Protein AF-A0A6I1W507-F1 (afdb_monomer_lite)

Secondary structure (DSSP, 8-state):
-TTTTHHHHHHHHHHHHHHHHTTTEEETTTEETTTT-----HHHHHHHHHHHHHHHHHHHHHHHHHHHHHHHH---TTTT-------

Structure (mmCIF, N/CA/C/O backbone):
data_AF-A0A6I1W507-F1
#
_entry.id   AF-A0A6I1W507-F1
#
loop_
_atom_site.group_PDB
_atom_site.id
_atom_site.type_symbol
_atom_site.label_atom_id
_atom_site.label_alt_id
_atom_site.label_comp_id
_atom_site.label_asym_id
_atom_site.label_entity_id
_atom_site.label_seq_id
_atom_site.pdbx_PDB_ins_code
_atom_site.Cartn_x
_atom_site.Cartn_y
_atom_site.Cartn_z
_atom_site.occupancy
_atom_site.B_iso_or_equiv
_atom_site.auth_seq_id
_atom_site.auth_comp_id
_atom_site.auth_asym_id
_atom_site.auth_atom_id
_atom_site.pdbx_PDB_model_num
ATOM 1 N N . LEU A 1 1 ? -11.689 -9.989 21.938 1.00 63.03 1 LEU A N 1
ATOM 2 C CA . LEU A 1 1 ? -11.023 -8.671 21.773 1.00 63.03 1 LEU A CA 1
ATOM 3 C C . LEU A 1 1 ? -9.679 -8.743 21.031 1.00 63.03 1 LEU A C 1
ATOM 5 O O . LEU A 1 1 ? -9.437 -7.876 20.209 1.00 63.03 1 LEU A O 1
ATOM 9 N N . TRP A 1 2 ? -8.844 -9.774 21.226 1.00 72.50 2 TRP A N 1
ATOM 10 C CA . TRP A 1 2 ? -7.501 -9.858 20.611 1.00 72.50 2 TRP A CA 1
ATOM 11 C C . TRP A 1 2 ? -7.480 -10.242 19.121 1.00 72.50 2 TRP A C 1
ATOM 13 O O . TRP A 1 2 ? -6.509 -9.970 18.429 1.00 72.50 2 TRP A O 1
ATOM 23 N N . MET A 1 3 ? -8.563 -10.827 18.601 1.00 87.19 3 MET A N 1
ATOM 24 C CA . MET A 1 3 ? -8.668 -11.213 17.187 1.00 87.19 3 MET A CA 1
ATOM 25 C C . MET A 1 3 ? -9.142 -10.083 16.262 1.00 87.19 3 MET A C 1
ATOM 27 O O . MET A 1 3 ? -9.175 -10.288 15.054 1.00 87.19 3 MET A O 1
ATOM 31 N N . GLY A 1 4 ? -9.474 -8.897 16.786 1.00 83.12 4 GLY A N 1
ATOM 32 C CA . GLY A 1 4 ? -9.935 -7.756 15.980 1.00 83.12 4 GLY A CA 1
ATOM 33 C C . GLY A 1 4 ? -9.086 -7.468 14.726 1.00 83.12 4 GLY A C 1
ATOM 34 O O . GLY A 1 4 ? -9.652 -7.380 13.641 1.00 83.12 4 GLY A O 1
ATOM 35 N N . PRO A 1 5 ? -7.743 -7.398 14.818 1.00 89.12 5 PRO A N 1
ATOM 36 C CA . PRO A 1 5 ? -6.899 -7.139 13.649 1.00 89.12 5 PRO A CA 1
ATOM 37 C C . PRO A 1 5 ? -6.620 -8.374 12.772 1.00 89.12 5 PRO A C 1
ATOM 39 O O . PRO A 1 5 ? -6.110 -8.225 11.665 1.00 89.12 5 PRO A O 1
ATOM 42 N N . SER A 1 6 ? -6.939 -9.592 13.226 1.00 92.69 6 SER A N 1
ATOM 43 C CA . SER A 1 6 ? -6.532 -10.832 12.540 1.00 92.69 6 SER A CA 1
ATOM 44 C C . SER A 1 6 ? -7.128 -10.980 11.135 1.00 92.69 6 SER A C 1
ATOM 46 O O . SER A 1 6 ? -6.434 -11.429 10.226 1.00 92.69 6 SER A O 1
ATOM 48 N N . GLY A 1 7 ? -8.371 -10.529 10.926 1.00 92.75 7 GLY A N 1
ATOM 49 C CA . GLY A 1 7 ? -9.013 -10.549 9.609 1.00 92.75 7 GLY A CA 1
ATOM 50 C C . GLY A 1 7 ? -8.306 -9.648 8.593 1.00 92.75 7 GLY A C 1
ATOM 51 O O . GLY A 1 7 ? -8.070 -10.065 7.463 1.00 92.75 7 GLY A O 1
ATOM 52 N N . LEU A 1 8 ? -7.890 -8.445 9.009 1.00 92.50 8 LEU A N 1
ATOM 53 C CA . LEU A 1 8 ? -7.132 -7.527 8.152 1.00 92.50 8 LEU A CA 1
ATOM 54 C C . LEU A 1 8 ? -5.781 -8.134 7.755 1.00 92.50 8 LEU A C 1
ATOM 56 O O . LEU A 1 8 ? -5.396 -8.082 6.589 1.00 92.50 8 LEU A O 1
ATOM 60 N N . ILE A 1 9 ? -5.085 -8.745 8.717 1.00 95.31 9 ILE A N 1
ATOM 61 C CA . ILE A 1 9 ? -3.796 -9.405 8.476 1.00 95.31 9 ILE A CA 1
ATOM 62 C C . ILE A 1 9 ? -3.963 -10.564 7.487 1.00 95.31 9 ILE A C 1
ATOM 64 O O . ILE A 1 9 ? -3.175 -10.676 6.553 1.00 95.31 9 ILE A O 1
ATOM 68 N N . ALA A 1 10 ? -4.999 -11.392 7.648 1.00 95.88 10 ALA A N 1
ATOM 69 C CA . ALA A 1 10 ? -5.266 -12.510 6.746 1.00 95.88 10 ALA A CA 1
ATOM 70 C C . ALA A 1 10 ? -5.538 -12.042 5.305 1.00 95.88 10 ALA A C 1
ATOM 72 O O . ALA A 1 10 ? -5.015 -12.633 4.361 1.00 95.88 10 ALA A O 1
ATOM 73 N N . ILE A 1 11 ? -6.292 -10.950 5.133 1.00 96.38 11 ILE A N 1
ATOM 74 C CA . ILE A 1 11 ? -6.553 -10.358 3.813 1.00 96.38 11 ILE A CA 1
ATOM 75 C C . ILE A 1 11 ? -5.246 -9.878 3.169 1.00 96.38 11 ILE A C 1
ATOM 77 O O . ILE A 1 11 ? -4.970 -10.220 2.019 1.00 96.38 11 ILE A O 1
ATOM 81 N N . LEU A 1 12 ? -4.422 -9.123 3.903 1.00 96.12 12 LEU A N 1
ATOM 82 C CA . LEU A 1 12 ? -3.143 -8.619 3.389 1.00 96.12 12 LEU A CA 1
ATOM 83 C C . LEU A 1 12 ? -2.172 -9.755 3.044 1.00 96.12 12 LEU A C 1
ATOM 85 O O . LEU A 1 12 ? -1.517 -9.707 2.005 1.00 96.12 12 LEU A O 1
ATOM 89 N N . ALA A 1 13 ? -2.107 -10.791 3.881 1.00 96.50 13 ALA A N 1
ATOM 90 C CA . ALA A 1 13 ? -1.275 -11.965 3.635 1.00 96.50 13 ALA A CA 1
ATOM 91 C C . ALA A 1 13 ? -1.726 -12.742 2.387 1.00 96.50 13 ALA A C 1
ATOM 93 O O . ALA A 1 13 ? -0.886 -13.191 1.603 1.00 96.50 13 ALA A O 1
ATOM 94 N N . GLY A 1 14 ? -3.040 -12.863 2.171 1.00 96.94 14 GLY A N 1
ATOM 95 C CA . GLY A 1 14 ? -3.604 -13.458 0.959 1.00 96.94 14 GLY A CA 1
ATOM 96 C C . GLY A 1 14 ? -3.174 -12.701 -0.297 1.00 96.94 14 GLY A C 1
ATOM 97 O O . GLY A 1 14 ? -2.598 -13.303 -1.202 1.00 96.94 14 GLY A O 1
ATOM 98 N N . TRP A 1 15 ? -3.354 -11.376 -0.303 1.00 96.94 15 TRP A N 1
ATOM 99 C CA . TRP A 1 15 ? -2.904 -10.509 -1.398 1.00 96.94 15 TRP A CA 1
ATOM 100 C C . TRP A 1 15 ? -1.400 -10.614 -1.648 1.00 96.94 15 TRP A C 1
ATOM 102 O O . TRP A 1 15 ? -0.972 -10.764 -2.792 1.00 96.94 15 TRP A O 1
ATOM 112 N N . PHE A 1 16 ? -0.592 -10.589 -0.587 1.00 96.44 16 PHE A N 1
ATOM 113 C CA . PHE A 1 16 ? 0.858 -10.727 -0.699 1.00 96.44 16 PHE A CA 1
ATOM 114 C C . PHE A 1 16 ? 1.251 -12.057 -1.349 1.00 96.44 16 PHE A C 1
ATOM 116 O O . PHE A 1 16 ? 2.068 -12.080 -2.266 1.00 96.44 16 PHE A O 1
ATOM 123 N N . THR A 1 17 ? 0.628 -13.157 -0.923 1.00 96.31 17 THR A N 1
ATOM 124 C CA . THR A 1 17 ? 0.891 -14.494 -1.472 1.00 96.31 17 THR A CA 1
ATOM 125 C C . THR A 1 17 ? 0.573 -14.553 -2.964 1.00 96.31 17 THR A C 1
ATOM 127 O O . THR A 1 17 ? 1.378 -15.066 -3.740 1.00 96.31 17 THR A O 1
ATOM 130 N N . THR A 1 18 ? -0.563 -13.995 -3.392 1.00 94.62 18 THR A N 1
ATOM 131 C CA . THR A 1 18 ? -0.947 -13.989 -4.811 1.00 94.62 18 THR A CA 1
ATOM 132 C C . THR A 1 18 ? -0.067 -13.072 -5.660 1.00 94.62 18 THR A C 1
ATOM 134 O O . THR A 1 18 ? 0.279 -13.424 -6.786 1.00 94.62 18 THR A O 1
ATOM 137 N N . GLU A 1 19 ? 0.327 -11.913 -5.128 1.00 95.00 19 GLU A N 1
ATOM 138 C CA . GLU A 1 19 ? 1.105 -10.908 -5.861 1.00 95.00 19 GLU A CA 1
ATOM 139 C C . GLU A 1 19 ? 2.581 -11.276 -5.993 1.00 95.00 19 GLU A C 1
ATOM 141 O O . GLU A 1 19 ? 3.175 -11.168 -7.068 1.00 95.00 19 GLU A O 1
ATOM 146 N N . VAL A 1 20 ? 3.180 -11.755 -4.905 1.00 94.62 20 VAL A N 1
ATOM 147 C CA . VAL A 1 20 ? 4.570 -12.214 -4.919 1.00 94.62 20 VAL A CA 1
ATOM 148 C C . VAL A 1 20 ? 4.677 -13.566 -5.615 1.00 94.62 20 VAL A C 1
ATOM 150 O O . VAL A 1 20 ? 5.636 -13.794 -6.346 1.00 94.62 20 VAL A O 1
ATOM 153 N N . GLY A 1 21 ? 3.667 -14.428 -5.475 1.00 93.31 21 GLY A N 1
ATOM 154 C CA . GLY A 1 21 ? 3.630 -15.739 -6.122 1.00 93.31 21 GLY A CA 1
ATOM 155 C C . GLY A 1 21 ? 3.678 -15.687 -7.652 1.00 93.31 21 GLY A C 1
ATOM 156 O O . GLY A 1 21 ? 4.121 -16.655 -8.264 1.00 93.31 21 GLY A O 1
ATOM 157 N N . ARG A 1 22 ? 3.276 -14.567 -8.277 1.00 94.44 22 ARG A N 1
ATOM 158 C CA . ARG A 1 22 ? 3.390 -14.380 -9.735 1.00 94.44 2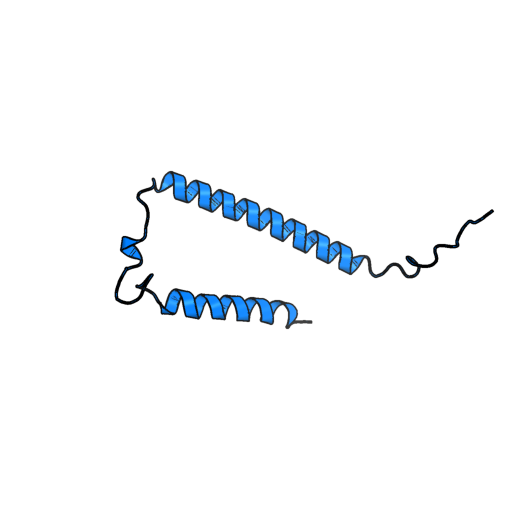2 ARG A CA 1
ATOM 159 C C . ARG A 1 22 ? 4.710 -13.787 -10.216 1.00 94.44 22 ARG A C 1
ATOM 161 O O . ARG A 1 22 ? 4.955 -13.779 -11.421 1.00 94.44 22 ARG A O 1
ATOM 168 N N . GLN A 1 23 ? 5.577 -13.311 -9.321 1.00 94.38 23 GLN A N 1
ATOM 169 C CA . GLN A 1 23 ? 6.911 -12.849 -9.714 1.00 94.38 23 GLN A CA 1
ATOM 170 C C . GLN A 1 23 ? 7.697 -14.018 -10.346 1.00 94.38 23 GLN A C 1
ATOM 172 O O . GLN A 1 23 ? 7.633 -15.133 -9.829 1.00 94.38 23 GLN A O 1
ATOM 177 N N . PRO A 1 24 ? 8.426 -13.819 -11.466 1.00 93.69 24 PRO A N 1
ATOM 178 C CA . PRO A 1 24 ? 8.857 -12.546 -12.060 1.00 93.69 24 PRO A CA 1
ATOM 179 C C . PRO A 1 24 ? 7.942 -12.007 -13.183 1.00 93.69 24 PRO A C 1
ATOM 181 O O . PRO A 1 24 ? 8.397 -11.245 -14.038 1.00 93.69 24 PRO A O 1
ATOM 184 N N . TRP A 1 25 ? 6.675 -12.417 -13.241 1.00 94.25 25 TRP A N 1
ATOM 185 C CA . TRP A 1 25 ? 5.761 -12.088 -14.337 1.00 94.25 25 TRP A CA 1
ATOM 186 C C . TRP A 1 25 ? 4.704 -11.061 -13.927 1.00 94.25 25 TRP A C 1
ATOM 188 O O . TRP A 1 25 ? 4.060 -11.185 -12.887 1.00 94.25 25 TRP A O 1
ATOM 198 N N . VAL A 1 26 ? 4.475 -10.066 -14.789 1.00 92.31 26 VAL A N 1
ATOM 199 C CA . VAL A 1 26 ? 3.266 -9.225 -14.724 1.0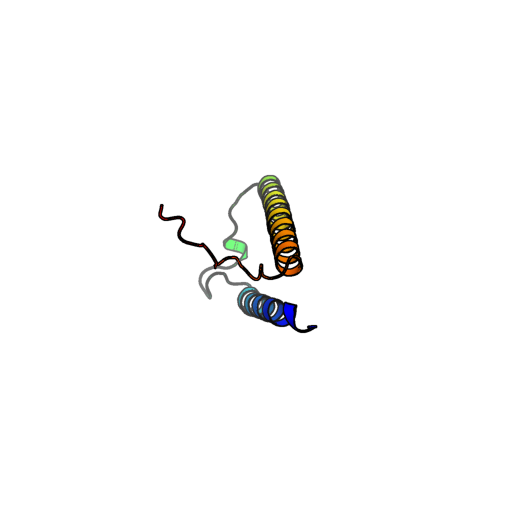0 92.31 26 VAL A CA 1
ATOM 200 C C . VAL A 1 26 ? 2.123 -9.963 -15.408 1.00 92.31 26 VAL A C 1
ATOM 202 O O . VAL A 1 26 ? 1.038 -10.106 -14.843 1.00 92.31 26 VAL A O 1
ATOM 205 N N . VAL A 1 27 ? 2.414 -10.485 -16.604 1.00 91.88 27 VAL A N 1
ATOM 206 C CA . VAL A 1 27 ? 1.544 -11.365 -17.383 1.00 91.88 27 VAL A CA 1
ATOM 207 C C . VAL A 1 27 ? 2.355 -12.595 -17.773 1.00 91.88 27 VAL A C 1
ATOM 209 O O . VAL A 1 27 ? 3.384 -12.481 -18.444 1.00 91.88 27 VAL A O 1
ATOM 212 N N . TYR A 1 28 ? 1.910 -13.768 -17.326 1.00 89.50 28 TYR A N 1
ATOM 213 C CA . TYR A 1 28 ? 2.630 -15.026 -17.521 1.00 89.50 28 TYR A CA 1
ATOM 214 C C . TYR A 1 28 ? 2.956 -15.286 -18.992 1.00 89.50 28 TYR A C 1
ATOM 216 O O . TYR A 1 28 ? 2.084 -15.212 -19.853 1.00 89.50 28 TYR A O 1
ATOM 224 N N . GLY A 1 29 ? 4.229 -15.582 -19.266 1.00 88.19 29 GLY A N 1
ATOM 225 C CA . GLY A 1 29 ? 4.720 -15.891 -20.610 1.00 88.19 29 GLY A CA 1
ATOM 226 C C . GLY A 1 29 ? 4.743 -14.709 -21.584 1.00 88.19 29 GLY A C 1
ATOM 227 O O . GLY A 1 29 ? 5.200 -14.890 -22.708 1.00 88.19 29 GLY A O 1
ATOM 228 N N . LEU A 1 30 ? 4.289 -13.518 -21.173 1.00 92.25 30 LEU A N 1
ATOM 229 C CA . LEU A 1 30 ? 4.174 -12.344 -22.042 1.00 92.25 30 LEU A CA 1
ATOM 230 C C . LEU A 1 30 ? 5.032 -11.164 -21.576 1.00 92.25 30 LEU A C 1
ATOM 232 O O . LEU A 1 30 ? 5.729 -10.572 -22.393 1.00 92.25 30 LEU A O 1
ATOM 236 N N . MET A 1 31 ? 5.002 -10.810 -20.287 1.00 93.06 31 MET A N 1
ATOM 237 C CA . MET A 1 31 ? 5.694 -9.619 -19.775 1.00 93.06 31 MET A CA 1
ATOM 238 C C . MET A 1 31 ? 6.291 -9.863 -18.391 1.00 93.06 31 MET A C 1
ATOM 240 O O . MET A 1 31 ? 5.580 -10.245 -17.452 1.00 93.06 31 MET A O 1
ATOM 244 N N . ARG A 1 32 ? 7.597 -9.608 -18.256 1.00 92.81 32 ARG A N 1
ATOM 245 C CA . ARG A 1 32 ? 8.306 -9.679 -16.975 1.00 92.81 32 ARG A CA 1
ATOM 246 C C . ARG A 1 32 ? 8.150 -8.387 -16.185 1.00 92.81 32 ARG A C 1
ATOM 248 O O . ARG A 1 32 ? 7.957 -7.314 -16.749 1.00 92.81 32 ARG A O 1
ATOM 255 N N . THR A 1 33 ? 8.280 -8.491 -14.869 1.00 90.69 33 THR A N 1
ATOM 256 C CA . THR A 1 33 ? 8.162 -7.354 -13.944 1.00 90.69 33 THR A CA 1
ATOM 257 C C . THR A 1 33 ? 9.266 -6.322 -14.130 1.00 90.69 33 THR A C 1
ATOM 259 O O . THR A 1 33 ? 8.998 -5.133 -13.996 1.00 90.69 33 THR A O 1
ATOM 262 N N . ALA A 1 34 ? 10.464 -6.751 -14.535 1.00 88.44 34 ALA A N 1
ATOM 263 C CA . ALA A 1 34 ? 11.569 -5.854 -14.875 1.00 88.44 34 ALA A CA 1
ATOM 264 C C . ALA A 1 34 ? 11.292 -4.992 -16.122 1.00 88.44 34 ALA A C 1
ATOM 266 O O . ALA A 1 34 ? 11.716 -3.844 -16.174 1.00 88.44 34 ALA A O 1
ATOM 267 N N . ASP A 1 35 ? 10.549 -5.522 -17.096 1.00 87.81 35 ASP A N 1
ATOM 268 C CA . ASP A 1 35 ? 10.278 -4.830 -18.364 1.00 87.81 35 ASP A CA 1
ATOM 269 C C . ASP A 1 35 ? 9.071 -3.882 -18.266 1.00 87.81 35 ASP A C 1
ATOM 271 O O . ASP A 1 35 ? 8.827 -3.071 -19.156 1.00 87.81 35 ASP A O 1
ATOM 275 N N . ALA A 1 36 ? 8.299 -3.978 -17.180 1.00 86.75 36 ALA A N 1
ATOM 276 C CA . ALA A 1 36 ? 7.081 -3.203 -16.973 1.00 86.75 36 ALA A CA 1
ATOM 277 C C . ALA A 1 36 ? 7.318 -1.835 -16.306 1.00 86.75 36 ALA A C 1
ATOM 279 O O . ALA A 1 36 ? 6.375 -1.054 -16.164 1.00 86.75 36 ALA A O 1
ATOM 280 N N . SER A 1 37 ? 8.543 -1.525 -15.865 1.00 84.94 37 SER A N 1
ATOM 281 C CA . SER A 1 37 ? 8.841 -0.245 -15.215 1.00 84.94 37 SER A CA 1
ATOM 282 C C . SER A 1 37 ? 8.994 0.894 -16.228 1.00 84.94 37 SER A C 1
ATOM 284 O O . SER A 1 37 ? 9.820 0.816 -17.136 1.00 84.94 37 SER A O 1
ATOM 286 N N . SER A 1 38 ? 8.256 1.989 -16.033 1.00 83.94 38 SER A N 1
ATOM 287 C CA . SER A 1 38 ? 8.412 3.215 -16.825 1.00 83.94 38 SER A CA 1
ATOM 288 C C . SER A 1 38 ? 9.728 3.935 -16.519 1.00 83.94 38 SER A C 1
ATOM 290 O O . SER A 1 38 ? 10.167 3.992 -15.371 1.00 83.94 38 SER A O 1
ATOM 292 N N . ASN A 1 39 ? 10.319 4.565 -17.537 1.00 76.56 39 ASN A N 1
ATOM 293 C CA . ASN A 1 39 ? 11.574 5.310 -17.417 1.00 76.56 39 ASN A CA 1
ATOM 294 C C . ASN A 1 39 ? 11.367 6.700 -16.778 1.00 76.56 39 ASN A C 1
ATOM 296 O O . ASN A 1 39 ? 11.440 7.733 -17.446 1.00 76.56 39 ASN A O 1
ATOM 300 N N . HIS A 1 40 ? 11.057 6.731 -15.483 1.00 82.56 40 HIS A N 1
ATOM 301 C CA . HIS A 1 40 ? 11.002 7.958 -14.689 1.00 82.56 40 HIS A CA 1
ATOM 302 C C . HIS A 1 40 ? 12.256 8.109 -13.827 1.00 82.56 40 HIS A C 1
ATOM 304 O O . HIS A 1 40 ? 12.857 7.129 -13.394 1.00 82.56 40 HIS A O 1
ATOM 310 N N . SER A 1 41 ? 12.635 9.357 -13.536 1.00 88.25 41 SER A N 1
ATOM 311 C CA . SER A 1 41 ? 13.732 9.631 -12.607 1.00 88.25 41 SER A CA 1
ATOM 312 C C . SER A 1 41 ? 13.439 9.009 -11.240 1.00 88.25 41 SER A C 1
ATOM 314 O O . SER A 1 41 ? 12.371 9.236 -10.661 1.00 88.25 41 SER A O 1
ATOM 316 N N . VAL A 1 42 ? 14.418 8.274 -10.702 1.00 87.88 42 VAL A N 1
ATOM 317 C CA . VAL A 1 42 ? 14.367 7.645 -9.371 1.00 87.88 42 VAL A CA 1
ATOM 318 C C . VAL A 1 42 ? 13.979 8.666 -8.298 1.00 87.88 42 VAL A C 1
ATOM 320 O O . VAL A 1 42 ? 13.206 8.357 -7.389 1.00 87.88 42 VAL A O 1
ATOM 323 N N . THR A 1 43 ? 14.438 9.912 -8.441 1.00 89.50 43 THR A N 1
ATOM 324 C CA . THR A 1 43 ? 14.112 11.021 -7.539 1.00 89.50 43 THR A CA 1
ATOM 325 C C . THR A 1 43 ? 12.615 11.333 -7.534 1.00 89.50 43 THR A C 1
ATOM 327 O O . THR A 1 43 ? 12.018 11.448 -6.467 1.00 89.50 43 THR A O 1
ATOM 330 N N . GLN A 1 44 ? 11.978 11.416 -8.707 1.00 90.69 44 GLN A N 1
ATOM 331 C CA . GLN A 1 44 ? 10.543 11.702 -8.804 1.00 90.69 44 GLN A CA 1
ATOM 332 C C . GLN A 1 44 ? 9.705 10.558 -8.216 1.00 90.69 44 GLN A C 1
ATOM 334 O O . GLN A 1 44 ? 8.751 10.805 -7.475 1.00 90.69 44 GLN A O 1
ATOM 339 N N . MET A 1 45 ? 10.075 9.306 -8.500 1.00 92.50 45 MET A N 1
ATOM 340 C CA . MET A 1 45 ? 9.380 8.142 -7.939 1.00 92.50 45 MET A CA 1
ATOM 341 C C . MET A 1 45 ? 9.504 8.091 -6.412 1.00 92.50 45 MET A C 1
ATOM 343 O O . MET A 1 45 ? 8.519 7.862 -5.718 1.00 92.50 45 MET A O 1
ATOM 347 N N . SER A 1 46 ? 10.691 8.382 -5.878 1.00 92.94 46 SER A N 1
ATOM 348 C CA . SER A 1 46 ? 10.937 8.369 -4.432 1.00 92.94 46 SER A CA 1
ATOM 349 C C . SER A 1 46 ? 10.160 9.471 -3.708 1.00 92.94 46 SER A C 1
ATOM 351 O O . SER A 1 46 ? 9.522 9.206 -2.692 1.00 92.94 46 SER A O 1
ATOM 353 N N . ILE A 1 47 ? 10.155 10.695 -4.250 1.00 95.88 47 ILE A N 1
ATOM 354 C CA . ILE A 1 47 ? 9.405 11.822 -3.669 1.00 95.88 47 ILE A CA 1
ATOM 355 C C . ILE A 1 47 ? 7.903 11.521 -3.652 1.00 95.88 47 ILE A C 1
ATOM 357 O O . ILE A 1 47 ? 7.247 11.709 -2.628 1.00 95.88 47 ILE A O 1
ATOM 361 N N . THR A 1 48 ? 7.354 11.033 -4.767 1.00 95.06 48 THR A N 1
ATOM 362 C CA . THR A 1 48 ? 5.920 10.713 -4.858 1.00 95.06 48 THR A CA 1
ATOM 363 C C . THR A 1 48 ? 5.530 9.550 -3.947 1.00 95.06 48 THR A C 1
ATOM 365 O O . THR A 1 48 ? 4.495 9.625 -3.287 1.00 95.06 48 THR A O 1
ATOM 368 N N . LEU A 1 49 ? 6.376 8.523 -3.821 1.00 95.12 49 LEU A N 1
ATOM 369 C CA . LEU A 1 49 ? 6.170 7.430 -2.870 1.00 95.12 49 LEU A CA 1
ATOM 370 C C . LEU A 1 49 ? 6.125 7.940 -1.423 1.00 95.12 49 LEU A C 1
ATOM 372 O O . LEU A 1 49 ? 5.196 7.605 -0.690 1.00 95.12 49 LEU A O 1
ATOM 376 N N . ILE A 1 50 ? 7.082 8.782 -1.019 1.00 97.25 50 ILE A N 1
ATOM 377 C CA . ILE A 1 50 ? 7.110 9.375 0.328 1.00 97.25 50 ILE A CA 1
ATOM 378 C C . ILE A 1 50 ? 5.850 10.210 0.574 1.00 97.25 50 ILE A C 1
ATOM 380 O O . ILE A 1 50 ? 5.222 10.079 1.624 1.00 97.25 50 ILE A O 1
ATOM 384 N N . MET A 1 51 ? 5.445 11.028 -0.399 1.00 97.62 51 MET A N 1
ATOM 385 C CA . MET A 1 51 ? 4.209 11.810 -0.320 1.00 97.62 51 MET A CA 1
ATOM 386 C C . MET A 1 51 ? 2.985 10.913 -0.105 1.00 97.62 51 MET A C 1
ATOM 388 O O . MET A 1 51 ? 2.191 11.179 0.797 1.00 97.62 51 MET A O 1
ATOM 392 N N . PHE A 1 52 ? 2.848 9.824 -0.869 1.00 97.50 52 PHE A N 1
ATOM 393 C CA . PHE A 1 52 ? 1.747 8.875 -0.685 1.00 97.50 52 PHE A CA 1
ATOM 394 C C . PHE A 1 52 ? 1.764 8.221 0.695 1.00 97.50 52 PHE A C 1
ATOM 396 O O . PHE A 1 52 ? 0.718 8.148 1.340 1.00 97.50 52 PHE A O 1
ATOM 403 N N . VAL A 1 53 ? 2.938 7.803 1.175 1.00 97.12 53 VAL A N 1
ATOM 404 C CA . VAL A 1 53 ? 3.098 7.245 2.524 1.00 97.12 53 VAL A CA 1
ATOM 405 C C . VAL A 1 53 ? 2.609 8.249 3.569 1.00 97.12 53 VAL A C 1
ATOM 407 O O . VAL A 1 53 ? 1.743 7.911 4.374 1.00 97.12 53 VAL A O 1
ATOM 410 N N . LEU A 1 54 ? 3.087 9.495 3.534 1.00 97.88 54 LEU A N 1
ATOM 411 C CA . LEU A 1 54 ? 2.699 10.527 4.502 1.00 97.88 54 LEU A CA 1
ATOM 412 C C . LEU A 1 54 ? 1.193 10.809 4.485 1.00 97.88 54 LEU A C 1
ATOM 414 O O . LEU A 1 54 ? 0.568 10.899 5.547 1.00 97.88 54 LEU A O 1
ATOM 418 N N . VAL A 1 55 ? 0.603 10.918 3.294 1.00 97.88 55 VAL A N 1
ATOM 419 C CA . VAL A 1 55 ? -0.835 11.166 3.136 1.00 97.88 55 VAL A CA 1
ATOM 420 C C . VAL A 1 55 ? -1.649 10.001 3.694 1.00 97.88 55 VAL A C 1
ATOM 422 O O . VAL A 1 55 ? -2.575 10.231 4.471 1.00 97.88 55 VAL A O 1
ATOM 425 N N . TYR A 1 56 ? -1.299 8.756 3.364 1.00 96.06 56 TYR A N 1
ATOM 426 C CA . TYR A 1 56 ? -2.024 7.585 3.861 1.00 96.06 56 TYR A CA 1
ATOM 427 C C . TYR A 1 56 ? -1.875 7.424 5.373 1.00 96.06 56 TYR A C 1
ATOM 429 O O . TYR A 1 56 ? -2.882 7.245 6.055 1.00 96.06 56 TYR A O 1
ATOM 437 N N . PHE A 1 57 ? -0.671 7.570 5.931 1.00 96.19 57 PHE A N 1
ATOM 438 C CA . PHE A 1 57 ? -0.481 7.527 7.385 1.00 96.19 57 PHE A CA 1
ATOM 439 C C . PHE A 1 57 ? -1.298 8.603 8.106 1.00 96.19 57 PHE A C 1
ATOM 441 O O . PHE A 1 57 ? -1.927 8.313 9.124 1.00 96.19 57 PHE A O 1
ATOM 448 N N . SER A 1 58 ? -1.344 9.819 7.561 1.00 96.88 58 SER A N 1
ATOM 449 C CA . SER A 1 58 ? -2.144 10.910 8.127 1.00 96.88 58 SER A CA 1
ATOM 450 C C . SER A 1 58 ? -3.641 10.600 8.064 1.00 96.88 58 SER A C 1
ATOM 452 O O . SER A 1 58 ? -4.337 10.705 9.074 1.00 96.88 58 SER A O 1
ATOM 454 N N . LEU A 1 59 ? -4.135 10.160 6.903 1.00 97.19 59 LEU A N 1
ATOM 455 C CA . LEU A 1 59 ? -5.545 9.834 6.685 1.00 97.19 59 LEU A CA 1
ATOM 456 C C . LEU A 1 59 ? -6.007 8.684 7.591 1.00 97.19 59 LEU A C 1
ATOM 458 O O . LEU A 1 59 ? -6.992 8.827 8.315 1.00 97.19 59 LEU A O 1
ATOM 462 N N . PHE A 1 60 ? -5.291 7.557 7.582 1.00 93.50 60 PHE A N 1
ATOM 463 C CA . PHE A 1 60 ? -5.630 6.400 8.412 1.00 93.50 60 PHE A CA 1
ATOM 464 C C . PHE A 1 60 ? -5.444 6.701 9.901 1.00 93.50 60 PHE A C 1
ATOM 466 O O . PHE A 1 60 ? -6.274 6.282 10.705 1.00 93.50 60 PHE A O 1
ATOM 473 N N . GLY A 1 61 ? -4.418 7.466 10.282 1.00 94.12 61 GLY A N 1
ATOM 474 C CA . GLY A 1 61 ? -4.198 7.881 11.668 1.00 94.12 61 GLY A CA 1
ATOM 475 C C . GLY A 1 61 ? -5.348 8.730 12.213 1.00 94.12 61 GLY A C 1
ATOM 476 O O . GLY A 1 61 ? -5.907 8.413 13.266 1.00 94.12 61 GLY A O 1
ATOM 477 N N . VAL A 1 62 ? -5.759 9.765 11.470 1.00 95.88 62 VAL A N 1
ATOM 478 C CA . VAL A 1 62 ? -6.908 10.608 11.840 1.00 95.88 62 VAL A CA 1
ATOM 479 C C . VAL A 1 62 ? -8.206 9.803 11.809 1.00 95.88 62 VAL A C 1
ATOM 481 O O . VAL A 1 62 ? -8.993 9.897 12.749 1.00 95.88 62 VAL A O 1
ATOM 484 N N . GLY A 1 63 ? -8.420 8.977 10.783 1.00 92.94 63 GLY A N 1
ATOM 485 C CA . GLY A 1 63 ? -9.622 8.154 10.636 1.00 92.94 63 GLY A CA 1
ATOM 486 C C . GLY A 1 63 ? -9.795 7.146 11.772 1.00 92.94 63 GLY A C 1
ATOM 487 O O . GLY A 1 63 ? -10.843 7.116 12.416 1.00 92.94 63 GLY A O 1
ATOM 488 N N . ILE A 1 64 ? -8.754 6.368 12.085 1.00 91.88 64 ILE A N 1
ATOM 489 C CA . ILE A 1 64 ? -8.768 5.419 13.207 1.00 91.88 64 ILE A CA 1
ATOM 490 C C . ILE A 1 64 ? -8.938 6.175 14.528 1.00 91.88 64 ILE A C 1
ATOM 492 O O . ILE A 1 64 ? -9.763 5.781 15.351 1.00 91.88 64 ILE A O 1
ATOM 496 N N . GLY A 1 65 ? -8.224 7.287 14.729 1.00 92.06 65 GLY A N 1
ATOM 497 C CA . GLY A 1 65 ? -8.366 8.115 15.928 1.00 92.06 65 GLY A CA 1
ATOM 498 C C . GLY A 1 65 ? -9.791 8.647 16.115 1.00 92.06 65 GLY A C 1
ATOM 499 O O . GLY A 1 65 ? -10.344 8.576 17.216 1.00 92.06 65 GLY A O 1
ATOM 500 N N . TYR A 1 66 ? -10.416 9.120 15.037 1.00 92.50 66 TYR A N 1
ATOM 501 C CA . TYR A 1 66 ? -11.795 9.596 15.036 1.00 92.50 66 TYR A CA 1
ATOM 502 C C . TYR A 1 66 ? -12.792 8.467 15.318 1.00 92.50 66 TYR A C 1
ATOM 504 O O . TYR A 1 66 ? -13.635 8.616 16.203 1.00 92.50 66 TYR A O 1
ATOM 512 N N . MET A 1 67 ? -12.660 7.318 14.648 1.00 89.00 67 MET A N 1
ATOM 513 C CA . MET A 1 67 ? -13.510 6.150 14.903 1.00 89.00 67 MET A CA 1
ATOM 514 C C . MET A 1 67 ? -13.398 5.684 16.354 1.00 89.00 67 MET A C 1
ATOM 516 O O . MET A 1 67 ? -14.412 5.484 17.017 1.00 89.00 67 MET A O 1
ATOM 520 N N . MET A 1 68 ? -12.181 5.582 16.891 1.00 88.31 68 MET A N 1
ATOM 521 C CA . MET A 1 68 ? -11.966 5.205 18.290 1.00 88.31 68 MET A CA 1
ATOM 522 C C . MET A 1 68 ? -12.579 6.228 19.252 1.00 88.31 68 MET A C 1
ATOM 524 O O . MET A 1 68 ? -13.132 5.847 20.285 1.00 88.31 68 MET A O 1
ATOM 528 N N . ARG A 1 69 ? -12.529 7.525 18.921 1.00 88.12 69 ARG A N 1
ATOM 529 C CA . ARG A 1 69 ? -13.197 8.578 19.699 1.00 88.12 69 ARG A CA 1
ATOM 530 C C . ARG A 1 69 ? -14.720 8.439 19.659 1.00 88.12 69 ARG A C 1
ATOM 532 O O . ARG A 1 69 ? -15.357 8.639 20.691 1.00 88.12 69 ARG A O 1
ATOM 539 N N . LEU A 1 70 ? -15.291 8.095 18.506 1.00 88.25 70 LEU A N 1
ATOM 540 C CA . LEU A 1 70 ? -16.730 7.897 18.336 1.00 88.25 70 LEU A CA 1
ATOM 541 C C . LEU A 1 70 ? -17.218 6.653 19.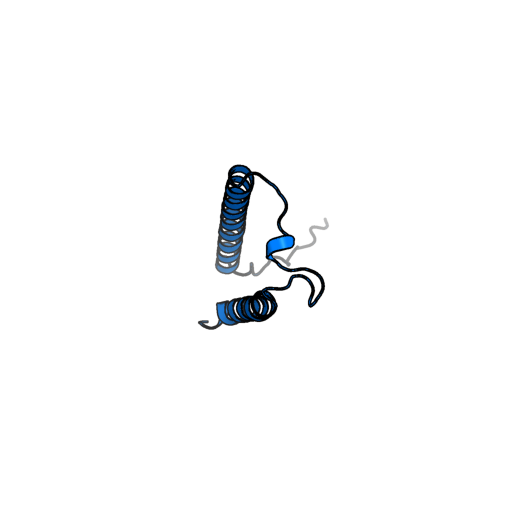088 1.00 88.25 70 LEU A C 1
ATOM 543 O O . LEU A 1 70 ? -18.163 6.743 19.864 1.00 88.25 70 LEU A O 1
ATOM 547 N N . VAL A 1 71 ? -16.509 5.530 18.952 1.00 87.19 71 VAL A N 1
ATOM 548 C CA . VAL A 1 71 ? -16.796 4.290 19.692 1.00 87.19 71 VAL A CA 1
ATOM 549 C C . VAL A 1 71 ? -16.739 4.528 21.206 1.00 87.19 71 VAL A C 1
ATOM 551 O O . VAL A 1 71 ? -17.587 4.026 21.936 1.00 87.19 71 VAL A O 1
ATOM 554 N N . ARG A 1 72 ? -15.787 5.341 21.689 1.00 83.25 72 ARG A N 1
ATOM 555 C CA . ARG A 1 72 ? -15.677 5.702 23.115 1.00 83.25 72 ARG A CA 1
ATOM 556 C C . ARG A 1 72 ? -16.799 6.603 23.626 1.00 83.25 72 ARG A C 1
ATOM 558 O O . ARG A 1 72 ? -17.093 6.537 24.814 1.00 83.25 72 ARG A O 1
ATOM 565 N N . LYS A 1 73 ? -17.391 7.457 22.782 1.00 83.00 73 LYS A N 1
ATOM 566 C CA . LYS A 1 73 ? -18.526 8.304 23.191 1.00 83.00 73 LYS A CA 1
ATOM 567 C C . LYS A 1 73 ? -19.779 7.478 23.509 1.00 83.00 73 LYS A C 1
ATOM 569 O O . LYS A 1 73 ? -20.579 7.925 24.320 1.00 83.00 73 LYS A O 1
ATOM 574 N N . GLY A 1 74 ? -19.905 6.284 22.929 1.00 73.25 74 GLY A N 1
ATOM 575 C CA . GLY A 1 74 ? -21.063 5.411 23.109 1.00 73.25 74 GLY A CA 1
ATOM 576 C C . GLY A 1 74 ? -22.326 5.928 22.3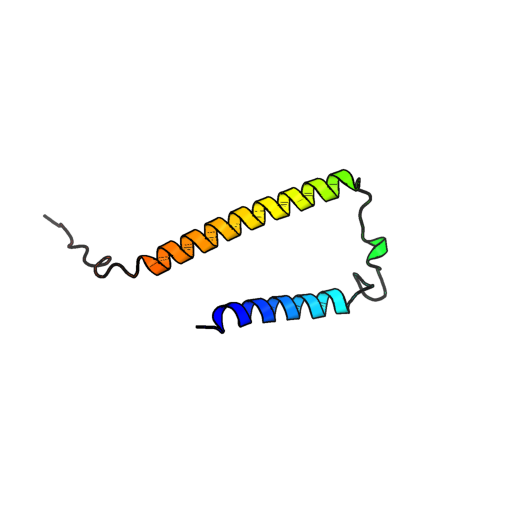96 1.00 73.25 74 GLY A C 1
ATOM 577 O O . GLY A 1 74 ? -22.346 7.064 21.916 1.00 73.25 74 GLY A 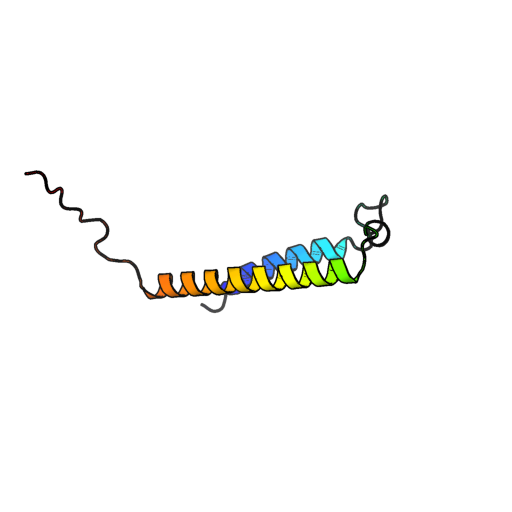O 1
ATOM 578 N N . PRO A 1 75 ? -23.375 5.095 22.272 1.00 73.44 75 PRO A N 1
ATOM 579 C CA . PRO A 1 75 ? -24.646 5.501 21.677 1.00 73.44 75 PRO A CA 1
ATOM 580 C C . PRO A 1 75 ? -25.345 6.549 22.550 1.00 73.44 75 PRO A C 1
ATOM 582 O O . PRO A 1 75 ? -25.404 6.407 23.771 1.00 73.44 75 PRO A O 1
ATOM 585 N N . ILE A 1 76 ? -25.908 7.581 21.926 1.00 70.88 76 ILE A N 1
ATOM 586 C CA . ILE A 1 76 ? -26.747 8.573 22.604 1.00 70.88 76 ILE A CA 1
ATOM 587 C C . ILE A 1 76 ? -28.141 7.953 22.745 1.00 70.88 76 ILE A C 1
ATOM 589 O O . ILE A 1 76 ? -28.779 7.646 21.743 1.00 70.88 76 ILE A O 1
ATOM 593 N N . ALA A 1 77 ? -28.596 7.720 23.977 1.00 65.88 77 ALA A N 1
ATOM 594 C CA . ALA A 1 77 ? -29.794 6.922 24.258 1.00 65.88 77 ALA A CA 1
ATOM 595 C C . ALA A 1 77 ? -31.132 7.551 23.801 1.00 65.88 77 ALA A C 1
ATOM 597 O O . ALA A 1 77 ? -32.151 6.876 23.879 1.00 65.88 77 ALA A O 1
ATOM 598 N N . HIS A 1 78 ? -31.138 8.798 23.307 1.00 59.97 78 HIS A N 1
ATOM 599 C CA . HIS A 1 78 ? -32.359 9.557 22.987 1.00 59.97 78 HIS A CA 1
ATOM 600 C C . HIS A 1 78 ? -32.325 10.310 21.639 1.00 59.97 78 HIS A C 1
ATOM 602 O O . HIS A 1 78 ? -33.116 11.225 21.425 1.00 59.97 78 HIS A O 1
ATOM 608 N N . GLU A 1 79 ? -31.453 9.932 20.695 1.00 59.16 79 GLU A N 1
ATOM 609 C CA . GLU A 1 79 ? -31.410 10.524 19.338 1.00 59.16 79 GLU A CA 1
ATOM 610 C C . GLU A 1 79 ? -32.538 9.955 18.442 1.00 59.16 79 GLU A C 1
ATOM 612 O O . GLU A 1 79 ? -32.307 9.319 17.415 1.00 59.16 79 GLU A O 1
ATOM 617 N N . GLY A 1 80 ? -33.779 10.099 18.904 1.00 59.56 80 GLY A N 1
ATOM 618 C CA . GLY A 1 80 ? -34.989 9.529 18.304 1.00 59.56 80 GLY A CA 1
ATOM 619 C C . GLY A 1 80 ? -36.283 10.035 18.947 1.00 59.56 80 GLY A C 1
ATOM 620 O O . GLY A 1 80 ? -37.328 10.004 18.304 1.00 59.56 80 GLY A O 1
ATOM 621 N N . ASP A 1 81 ? -36.208 10.610 20.153 1.00 58.88 81 ASP A N 1
ATOM 622 C CA . ASP A 1 81 ? -37.335 11.266 20.825 1.00 58.88 81 ASP A CA 1
ATOM 623 C C . ASP A 1 81 ? -37.467 12.723 20.350 1.00 58.88 81 ASP A C 1
ATOM 625 O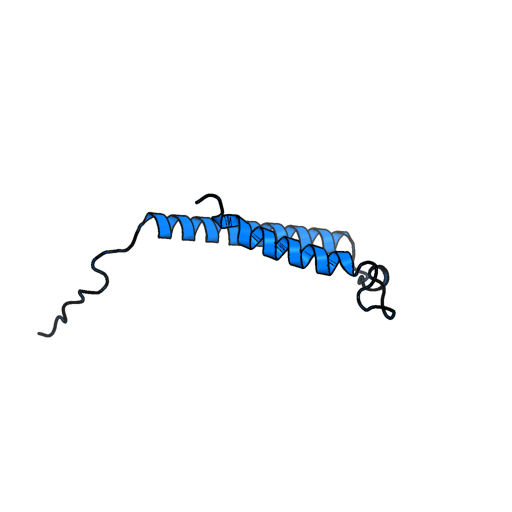 O . ASP A 1 81 ? -37.477 13.682 21.124 1.00 58.88 81 ASP A O 1
ATOM 629 N N . GLY A 1 82 ? -37.535 12.905 19.031 1.00 59.19 82 GLY A N 1
ATOM 630 C CA . GLY A 1 82 ? -37.991 14.154 18.442 1.00 59.19 82 GLY A CA 1
ATOM 631 C C . GLY A 1 82 ? -39.475 14.305 18.744 1.00 59.19 82 GLY A C 1
ATOM 632 O O . GLY A 1 82 ? -40.313 13.834 17.981 1.00 59.19 82 GLY A O 1
ATOM 633 N N . GLN A 1 83 ? -39.809 14.939 19.867 1.00 62.62 83 GLN A N 1
ATOM 634 C CA . GLN A 1 83 ? -41.164 15.408 20.117 1.00 62.62 83 GLN A CA 1
ATOM 635 C C . GLN A 1 83 ? -41.584 16.286 18.927 1.00 62.62 83 GLN A C 1
ATOM 637 O O . GLN A 1 83 ? -40.915 17.291 18.666 1.00 62.62 83 GLN A O 1
ATOM 642 N N . PRO A 1 84 ? -42.651 15.945 18.178 1.00 59.84 84 PRO A N 1
ATOM 643 C CA . PRO A 1 84 ? -43.154 16.841 17.158 1.00 59.84 84 PRO A CA 1
ATOM 644 C C . PRO A 1 84 ? -43.722 18.054 17.891 1.00 59.84 84 PRO A C 1
ATOM 646 O O . PRO A 1 84 ? -44.816 18.014 18.450 1.00 59.84 84 PRO A O 1
ATOM 649 N N . SER A 1 85 ? -42.939 19.129 17.932 1.00 61.31 85 SER A N 1
ATOM 650 C CA . SER A 1 85 ? -43.396 20.457 18.325 1.00 61.31 85 SER A CA 1
ATOM 651 C C . SER A 1 85 ? -44.310 20.989 17.218 1.00 61.31 85 SER A C 1
ATOM 653 O O . SER A 1 85 ? -43.911 21.836 16.421 1.00 61.31 85 SER A O 1
ATOM 655 N N . GLY A 1 86 ? -45.516 20.430 17.129 1.00 58.78 86 GLY A N 1
ATOM 656 C CA . GLY A 1 86 ? -46.644 21.011 16.413 1.00 58.78 86 GLY A CA 1
ATOM 657 C C . GLY A 1 86 ? -47.453 21.842 17.401 1.00 58.78 86 GLY A C 1
ATOM 658 O O . GLY A 1 86 ? -47.896 21.301 18.414 1.00 58.78 86 GLY A O 1
ATOM 659 N N . GLY A 1 87 ? -47.543 23.147 17.140 1.00 46.03 87 GLY A N 1
ATOM 660 C CA . GLY A 1 87 ? -48.370 24.089 17.898 1.00 46.03 87 GLY A CA 1
ATOM 661 C C . GLY A 1 87 ? -49.859 23.957 17.620 1.00 46.03 87 GLY A C 1
ATOM 662 O O . GLY A 1 87 ? -50.232 23.211 16.686 1.00 46.03 87 GLY A O 1
#

Foldseek 3Di:
DVCVCVVVVVVVVVVCCVVVVQPQDPPPPPHGVVRPDDPDDPVVVVVVVVVVVVVVCVVVVVVVVVVVVVVVVDDDPCPPPPDPPDD

Radius of gyration: 23.29 Å; chains: 1; bounding box: 63×40×46 Å

pLDDT: mean 86.71, std 12.43, range [46.03, 97.88]

Sequence (87 aa):
LWMGPSGLIAILAGWFTTEVGRQPWVVYGLMRTADASSNHSVTQMSITLIMFVLVYFSLFGVGIGYMMRLVRKGPIAHEGDGQPSGG